Protein AF-A0A378MZ29-F1 (afdb_monomer_lite)

Secondary structure (DSSP, 8-state):
-EEEEHHHHHH-HHHHHHHHHTTSTTT--S-EEEEEEE-S-BTTB--TTTS-HHHHHHHHHTTT--EEEE-SSSEEEEEEESS------

InterPro domains:
  IPR001017 Dehydrogenase, E1 component [PF00676] (2-73)
  IPR011603 2-oxoglutarate dehydrogenase E1 component [PTHR23152] (2-71)
  IPR029061 Thiamin diphosphate-binding fold [SSF52518] (2-71)

Radius of gyration: 13.21 Å; chains: 1; bounding box: 29×31×35 Å

Foldseek 3Di:
DEEEELLCCLPPVVNLVLLVLCPDPPSPPQKDKYKYFYQCDDPPDNDCVNSPVVSVVVSLVSQPWDWDWDDDVTIMIITMHPDDDDPPD

Structure (mmCIF, N/CA/C/O backbone):
data_AF-A0A378MZ29-F1
#
_entry.id   AF-A0A378MZ29-F1
#
loop_
_atom_site.group_PDB
_atom_site.id
_atom_site.type_symbol
_atom_site.label_atom_id
_atom_site.label_alt_id
_atom_site.label_comp_id
_atom_site.label_asym_id
_atom_site.label_entity_id
_atom_site.label_seq_id
_atom_site.pdbx_PDB_ins_code
_atom_site.Cartn_x
_atom_site.Cartn_y
_atom_site.Cartn_z
_atom_site.occupancy
_atom_site.B_iso_or_equiv
_atom_site.auth_seq_id
_atom_site.auth_comp_id
_atom_site.auth_asym_id
_atom_site.auth_atom_id
_atom_site.pdbx_PDB_model_num
ATOM 1 N N . MET A 1 1 ? -10.937 -0.025 0.698 1.00 77.12 1 MET A N 1
ATOM 2 C CA . MET A 1 1 ? -10.098 -0.809 -0.237 1.00 77.12 1 MET A CA 1
ATOM 3 C C . MET A 1 1 ? -9.300 0.159 -1.097 1.00 77.12 1 MET A C 1
ATOM 5 O O . MET A 1 1 ? -9.891 1.120 -1.567 1.00 77.12 1 MET A O 1
ATOM 9 N N . THR A 1 2 ? -7.994 -0.053 -1.279 1.00 85.12 2 THR A N 1
ATOM 10 C CA . THR A 1 2 ? -7.130 0.799 -2.124 1.00 85.12 2 THR A CA 1
ATOM 11 C C . THR A 1 2 ? -6.350 -0.036 -3.139 1.00 85.12 2 THR A C 1
ATOM 13 O O . THR A 1 2 ? -6.064 -1.209 -2.887 1.00 85.12 2 THR A O 1
ATOM 16 N N . VAL A 1 3 ? -6.037 0.544 -4.301 1.00 84.88 3 VAL A N 1
ATOM 17 C CA . VAL A 1 3 ? -5.310 -0.124 -5.392 1.00 84.88 3 VAL A CA 1
ATOM 18 C C . VAL A 1 3 ? -4.179 0.783 -5.861 1.00 84.88 3 VAL A C 1
ATOM 20 O O . VAL A 1 3 ? -4.409 1.961 -6.116 1.00 84.88 3 VAL A O 1
ATOM 23 N N . HIS A 1 4 ? -2.965 0.244 -5.958 1.00 85.38 4 HIS A N 1
ATOM 24 C CA . HIS A 1 4 ? -1.767 0.999 -6.330 1.00 85.38 4 HIS A CA 1
ATOM 25 C C . HIS A 1 4 ? -0.841 0.172 -7.235 1.00 85.38 4 HIS A C 1
ATOM 27 O O . HIS A 1 4 ? -0.875 -1.057 -7.200 1.00 85.38 4 HIS A O 1
ATOM 33 N N . GLY A 1 5 ? 0.010 0.840 -8.018 1.00 81.75 5 GLY A N 1
ATOM 34 C CA . GLY A 1 5 ? 1.175 0.211 -8.657 1.00 81.75 5 GLY A CA 1
ATOM 35 C C . GLY A 1 5 ? 2.364 0.133 -7.694 1.00 81.75 5 GLY A C 1
ATOM 36 O O . GLY A 1 5 ? 2.460 0.958 -6.784 1.00 81.75 5 GLY A O 1
ATOM 37 N N . ASP A 1 6 ? 3.275 -0.822 -7.880 1.00 78.25 6 ASP A N 1
ATOM 38 C CA . ASP A 1 6 ? 4.444 -1.043 -7.008 1.00 78.25 6 ASP A CA 1
ATOM 39 C C . ASP A 1 6 ? 5.296 0.217 -6.798 1.00 78.25 6 ASP A C 1
ATOM 41 O O . ASP A 1 6 ? 5.598 0.577 -5.659 1.00 78.25 6 ASP A O 1
ATOM 45 N N . SER A 1 7 ? 5.593 0.944 -7.874 1.00 78.12 7 SER A N 1
ATOM 46 C CA . SER A 1 7 ? 6.452 2.130 -7.822 1.00 78.12 7 SER A CA 1
ATOM 47 C C . SER A 1 7 ? 5.803 3.298 -7.070 1.00 78.12 7 SER A C 1
ATOM 49 O O . 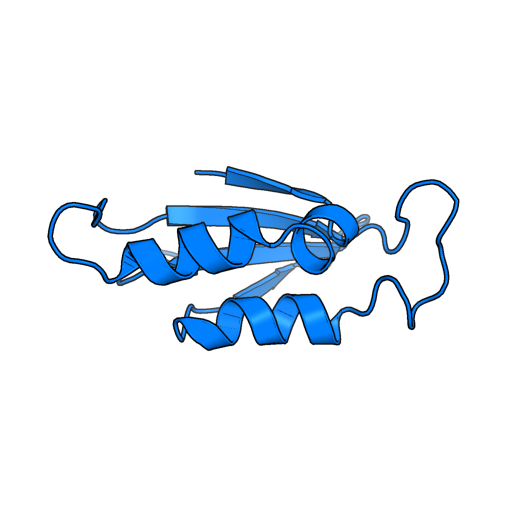SER A 1 7 ? 6.474 4.024 -6.341 1.00 78.12 7 SER A O 1
ATOM 51 N N . ALA A 1 8 ? 4.477 3.450 -7.171 1.00 80.50 8 ALA A N 1
ATOM 52 C CA . ALA A 1 8 ? 3.738 4.456 -6.406 1.00 80.50 8 ALA A CA 1
ATOM 53 C C . ALA A 1 8 ? 3.715 4.120 -4.907 1.00 80.50 8 ALA A C 1
ATOM 55 O O . ALA A 1 8 ? 3.788 5.015 -4.070 1.00 80.50 8 ALA A O 1
ATOM 56 N N . VAL A 1 9 ? 3.652 2.829 -4.560 1.00 80.38 9 VAL A N 1
ATOM 57 C CA . VAL A 1 9 ? 3.707 2.392 -3.159 1.00 80.38 9 VAL A CA 1
ATOM 58 C C . VAL A 1 9 ? 5.077 2.648 -2.546 1.00 80.38 9 VAL A C 1
ATOM 60 O O . VAL A 1 9 ? 5.130 3.078 -1.401 1.00 80.38 9 VAL A O 1
ATOM 63 N N . ALA A 1 10 ? 6.157 2.427 -3.296 1.00 77.94 10 ALA A N 1
ATOM 64 C CA . ALA A 1 10 ? 7.518 2.670 -2.827 1.00 77.94 10 ALA A CA 1
ATOM 65 C C . ALA A 1 10 ? 7.892 4.164 -2.768 1.00 77.94 10 ALA A C 1
ATOM 67 O O . ALA A 1 10 ? 8.653 4.561 -1.891 1.00 77.94 10 ALA A O 1
ATOM 68 N N . GLY A 1 11 ? 7.378 4.987 -3.691 1.00 77.56 11 GLY A N 1
ATOM 69 C CA . GLY A 1 11 ? 7.815 6.379 -3.855 1.00 77.56 11 GLY A CA 1
ATOM 70 C C . GLY A 1 11 ? 6.961 7.448 -3.166 1.00 77.56 11 GLY A C 1
ATOM 71 O O . GLY A 1 11 ? 7.426 8.573 -3.004 1.00 77.56 11 GLY A O 1
ATOM 72 N N . GLN A 1 12 ? 5.715 7.153 -2.777 1.00 82.94 12 GLN A N 1
ATOM 73 C CA . GLN A 1 12 ? 4.820 8.165 -2.202 1.00 82.94 12 GLN A CA 1
ATOM 74 C C . GLN A 1 12 ? 4.745 8.076 -0.673 1.00 82.94 12 GLN A C 1
ATOM 76 O O . GLN A 1 12 ? 4.132 7.160 -0.134 1.00 82.94 12 GLN A O 1
ATOM 81 N N . GLY A 1 13 ? 5.261 9.087 0.036 1.00 83.88 13 GLY A N 1
ATOM 82 C CA . GLY A 1 13 ? 5.238 9.139 1.510 1.00 83.88 13 GLY A CA 1
ATOM 83 C C . GLY A 1 13 ? 3.836 9.061 2.133 1.00 83.88 13 GLY A C 1
ATOM 84 O O . GLY A 1 13 ? 3.659 8.438 3.180 1.00 83.88 13 GLY A O 1
ATOM 85 N N . VAL A 1 14 ? 2.809 9.563 1.432 1.00 86.69 14 VAL A N 1
ATOM 86 C CA . VAL A 1 14 ? 1.402 9.497 1.880 1.00 86.69 14 VAL A CA 1
ATOM 87 C C . VAL A 1 14 ? 0.917 8.063 2.119 1.00 86.69 14 VAL A C 1
ATOM 89 O O . VAL A 1 14 ? 0.021 7.817 2.927 1.00 86.69 14 VAL A O 1
ATOM 92 N N . VAL A 1 15 ? 1.526 7.080 1.452 1.00 84.31 15 VAL A N 1
ATOM 93 C CA . VAL A 1 15 ? 1.240 5.665 1.685 1.00 84.31 15 VAL A CA 1
ATOM 94 C C . VAL A 1 15 ? 1.610 5.255 3.106 1.00 84.31 15 VAL A C 1
ATOM 96 O O . VAL A 1 15 ? 0.813 4.600 3.778 1.00 84.31 15 VAL A O 1
ATOM 99 N N . GLN A 1 16 ? 2.806 5.629 3.553 1.00 84.75 16 GLN A N 1
ATOM 100 C CA . GLN A 1 16 ? 3.312 5.293 4.880 1.00 84.75 16 GLN A CA 1
ATOM 101 C C . GLN A 1 16 ? 2.548 6.065 5.956 1.00 84.75 16 GLN A C 1
ATOM 103 O O . GLN A 1 16 ? 2.196 5.492 6.983 1.00 84.75 16 GLN A O 1
ATOM 108 N N . GLU A 1 17 ? 2.209 7.328 5.690 1.00 83.44 17 GLU A N 1
ATOM 109 C CA . GLU A 1 17 ? 1.365 8.143 6.572 1.00 83.44 17 GLU A CA 1
ATOM 110 C C . GLU A 1 17 ? -0.017 7.509 6.764 1.00 83.44 17 GLU A C 1
ATOM 112 O O . GLU A 1 17 ? -0.480 7.349 7.892 1.00 83.44 17 GLU A O 1
ATOM 117 N N . THR A 1 18 ? -0.650 7.066 5.673 1.00 84.12 18 THR A N 1
ATOM 118 C CA . THR A 1 18 ? -1.974 6.427 5.726 1.00 84.12 18 THR A CA 1
ATOM 119 C C . THR A 1 18 ? -1.933 5.084 6.453 1.00 84.12 18 THR A C 1
ATOM 121 O O . THR A 1 18 ? -2.853 4.765 7.203 1.00 84.12 18 THR A O 1
ATOM 124 N N . LEU A 1 19 ? -0.861 4.305 6.277 1.00 81.81 19 LEU A N 1
ATOM 125 C CA . LEU A 1 19 ? -0.636 3.082 7.051 1.00 81.81 19 LEU A CA 1
ATOM 126 C C . LEU A 1 19 ? -0.485 3.400 8.541 1.00 81.81 19 LEU A C 1
ATOM 128 O O . LEU A 1 19 ? -1.135 2.767 9.365 1.00 81.81 19 LEU A O 1
ATOM 132 N N . ASN A 1 20 ? 0.298 4.419 8.893 1.00 83.31 20 ASN A N 1
ATOM 133 C CA . ASN A 1 20 ? 0.489 4.809 10.286 1.00 83.31 20 ASN A CA 1
ATOM 134 C C . ASN A 1 20 ? -0.819 5.292 10.942 1.00 83.31 20 ASN A C 1
ATOM 136 O O . ASN A 1 20 ? -1.069 5.007 12.111 1.00 83.31 20 ASN A O 1
ATOM 140 N N . MET A 1 21 ? -1.700 5.952 10.179 1.00 84.56 21 MET A N 1
ATOM 141 C CA . MET A 1 21 ? -3.030 6.357 10.649 1.00 84.56 21 MET A CA 1
ATOM 142 C C . MET A 1 21 ? -3.967 5.180 10.943 1.00 84.56 21 MET A C 1
ATOM 144 O O . MET A 1 21 ? -4.890 5.344 11.741 1.00 84.56 21 MET A O 1
ATOM 148 N N . ALA A 1 22 ? -3.734 3.995 10.366 1.00 76.25 22 ALA A N 1
ATOM 149 C CA . ALA A 1 22 ? -4.608 2.838 10.565 1.00 76.25 22 ALA A CA 1
ATOM 150 C C . ALA A 1 22 ? -4.742 2.439 12.047 1.00 76.25 22 ALA A C 1
ATOM 152 O O . ALA A 1 22 ? -5.822 2.033 12.480 1.00 76.25 22 ALA A O 1
ATOM 153 N N . ASN A 1 23 ? -3.684 2.671 12.833 1.00 74.56 23 ASN A N 1
ATOM 154 C CA . ASN A 1 23 ? -3.641 2.384 14.263 1.00 74.56 23 ASN A CA 1
ATOM 155 C C . ASN A 1 23 ? -4.000 3.576 15.171 1.00 74.56 23 ASN A C 1
ATOM 157 O O . ASN A 1 23 ? -4.095 3.409 16.390 1.00 74.56 23 ASN A O 1
ATOM 161 N N . VAL A 1 24 ? -4.249 4.766 14.617 1.00 80.94 24 VAL A N 1
ATOM 162 C CA . VAL A 1 24 ? -4.517 5.979 15.405 1.00 80.94 24 VAL A CA 1
ATOM 163 C C . VAL A 1 24 ? -5.992 6.062 15.808 1.00 80.94 24 VAL A C 1
ATOM 165 O O . VAL A 1 24 ? -6.909 5.891 14.999 1.00 80.94 24 VAL A O 1
ATOM 168 N N . ARG A 1 25 ? -6.245 6.375 17.085 1.00 79.00 25 ARG A N 1
ATOM 169 C CA . ARG A 1 25 ? -7.597 6.622 17.608 1.00 79.00 25 ARG A CA 1
ATOM 170 C C . ARG A 1 25 ? -8.260 7.765 16.825 1.00 79.00 25 ARG A C 1
ATOM 172 O O . ARG A 1 25 ? -7.708 8.854 16.746 1.00 79.00 25 ARG A O 1
ATOM 179 N N . GLY A 1 26 ? -9.453 7.517 16.284 1.00 82.50 26 GLY A N 1
ATOM 180 C CA . GLY A 1 26 ? -10.208 8.487 15.475 1.00 82.50 26 GLY A CA 1
ATOM 181 C C . GLY A 1 26 ? -10.024 8.345 13.960 1.00 82.50 26 GLY A C 1
ATOM 182 O O . GLY A 1 26 ? -10.842 8.876 13.220 1.00 82.50 26 GLY A O 1
ATOM 183 N N . TYR A 1 27 ? -9.028 7.575 13.506 1.00 80.75 27 TYR A N 1
ATOM 184 C CA . TYR A 1 27 ? -8.785 7.278 12.084 1.00 80.75 27 TYR A CA 1
ATOM 185 C C . TYR A 1 27 ? -8.934 5.786 11.744 1.00 80.75 27 TYR A C 1
ATOM 187 O O . TYR A 1 27 ? -8.857 5.397 10.578 1.00 80.75 27 TYR A O 1
ATOM 195 N N . LYS A 1 28 ? -9.186 4.939 12.753 1.00 77.81 28 LYS A N 1
ATOM 196 C CA . LYS A 1 28 ? -9.437 3.507 12.568 1.00 77.81 28 LYS A CA 1
ATOM 197 C C . LYS A 1 28 ? -10.709 3.272 11.752 1.00 77.81 28 LYS A C 1
ATOM 199 O O . LYS A 1 28 ? -11.782 3.738 12.123 1.00 77.81 28 LYS A O 1
ATOM 204 N N . VAL A 1 29 ? -10.592 2.458 10.705 1.00 77.62 29 VAL A N 1
ATOM 205 C CA . VAL A 1 29 ? -11.711 2.055 9.830 1.00 77.62 29 VAL A CA 1
ATOM 206 C C . VAL A 1 29 ? -12.075 0.567 9.947 1.00 77.62 29 VAL A C 1
ATOM 208 O O . VAL A 1 29 ? -12.822 0.051 9.126 1.00 77.62 29 VAL A O 1
ATOM 211 N N . GLY A 1 30 ? -11.538 -0.147 10.946 1.00 77.44 30 GLY A N 1
ATOM 212 C CA . GLY A 1 30 ? -11.793 -1.586 11.150 1.00 77.44 30 GLY A CA 1
ATOM 213 C C . GLY A 1 30 ? -11.023 -2.515 10.204 1.00 77.44 30 GLY A C 1
ATOM 214 O O . GLY A 1 30 ? -11.206 -3.725 10.244 1.00 77.44 30 GLY A O 1
ATOM 215 N N . GLY A 1 31 ? -10.155 -1.934 9.380 1.00 77.38 31 GLY A N 1
ATOM 216 C CA . GLY A 1 31 ? -9.231 -2.630 8.505 1.00 77.38 31 GLY A CA 1
ATOM 217 C C . GLY A 1 31 ? -9.360 -2.202 7.049 1.00 77.38 31 GLY A C 1
ATOM 218 O O . GLY A 1 31 ? -10.364 -1.643 6.614 1.00 77.38 31 GLY A O 1
ATOM 219 N N . THR A 1 32 ? -8.296 -2.374 6.271 1.00 78.44 32 THR A N 1
ATOM 220 C CA . THR A 1 32 ? -8.286 -1.973 4.857 1.00 78.44 32 THR A CA 1
ATOM 221 C C . THR A 1 32 ? -7.518 -2.971 4.022 1.00 78.44 32 THR A C 1
ATOM 223 O O . THR A 1 32 ? -6.338 -3.211 4.259 1.00 78.44 32 THR A O 1
ATOM 226 N N . ILE A 1 33 ? -8.198 -3.489 2.999 1.00 82.62 33 ILE A N 1
ATOM 227 C CA . ILE A 1 33 ? -7.593 -4.285 1.937 1.00 82.62 33 ILE A CA 1
ATOM 228 C C . ILE A 1 33 ? -6.902 -3.347 0.951 1.00 82.62 33 ILE A C 1
ATOM 230 O O . ILE A 1 33 ? -7.512 -2.404 0.431 1.00 82.62 33 ILE A O 1
ATOM 234 N N . ARG A 1 34 ? -5.637 -3.626 0.675 1.00 82.25 34 ARG A N 1
ATOM 235 C CA . ARG A 1 34 ? -4.770 -2.820 -0.166 1.00 82.25 34 ARG A CA 1
ATOM 236 C C . ARG A 1 34 ? -4.080 -3.725 -1.171 1.00 82.25 34 ARG A C 1
ATOM 238 O O . ARG A 1 34 ? -3.332 -4.633 -0.823 1.00 82.25 34 ARG A O 1
ATOM 245 N N . ILE A 1 35 ? -4.414 -3.498 -2.430 1.00 83.38 35 ILE A N 1
ATOM 246 C CA . ILE A 1 35 ? -3.953 -4.286 -3.561 1.00 83.38 35 ILE A CA 1
ATOM 247 C C . ILE A 1 35 ? -2.824 -3.529 -4.235 1.00 83.38 35 ILE A C 1
ATOM 249 O O . ILE A 1 35 ? -3.004 -2.384 -4.649 1.00 83.38 35 ILE A O 1
ATOM 253 N N . VAL A 1 36 ? -1.684 -4.187 -4.397 1.00 81.88 36 VAL A N 1
ATOM 254 C CA . VAL A 1 36 ? -0.566 -3.647 -5.163 1.00 81.88 36 VAL A CA 1
ATOM 255 C C . VAL A 1 36 ? -0.344 -4.510 -6.390 1.00 81.88 36 VAL A C 1
ATOM 257 O O . VAL A 1 36 ? -0.143 -5.723 -6.298 1.00 81.88 36 VAL A O 1
ATOM 260 N N . ILE A 1 37 ? -0.427 -3.868 -7.545 1.00 82.62 37 ILE A N 1
ATOM 261 C CA . ILE A 1 37 ? -0.120 -4.459 -8.838 1.00 82.62 37 ILE A CA 1
ATOM 262 C C . ILE A 1 37 ? 1.375 -4.248 -9.049 1.00 82.62 37 ILE A C 1
ATOM 264 O O . ILE A 1 37 ? 1.813 -3.113 -9.203 1.00 82.62 37 ILE A O 1
ATOM 268 N N . ASN A 1 38 ? 2.148 -5.331 -8.996 1.00 76.62 38 ASN A N 1
ATOM 269 C CA . ASN A 1 38 ? 3.594 -5.300 -9.158 1.00 76.62 38 ASN A CA 1
ATOM 270 C C . ASN A 1 38 ? 3.969 -5.816 -10.549 1.00 76.62 38 ASN A C 1
ATOM 272 O O . ASN A 1 38 ? 4.058 -7.027 -10.782 1.00 76.62 38 ASN A O 1
ATOM 276 N N . ASN A 1 39 ? 4.169 -4.881 -11.472 1.00 74.69 39 ASN A N 1
ATO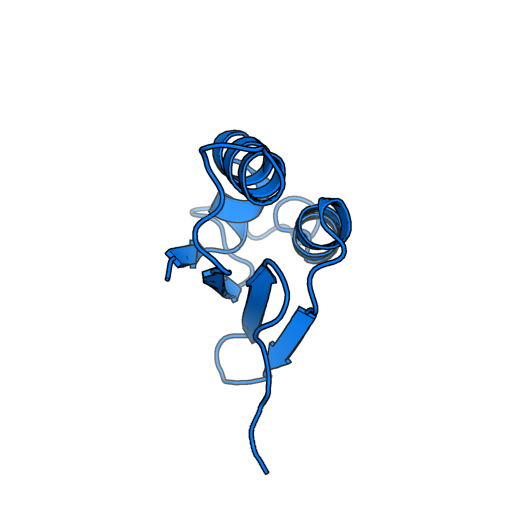M 277 C CA . ASN A 1 39 ? 4.645 -5.165 -12.824 1.00 74.69 39 ASN A CA 1
ATOM 278 C C . ASN A 1 39 ? 6.163 -4.933 -12.975 1.00 74.69 39 ASN A C 1
ATOM 280 O O . ASN A 1 39 ? 6.680 -5.158 -14.065 1.00 74.69 39 ASN A O 1
ATOM 284 N N . GLN A 1 40 ? 6.867 -4.542 -11.901 1.00 68.94 40 GLN A N 1
ATOM 285 C CA . GLN A 1 40 ? 8.306 -4.229 -11.867 1.00 68.94 40 GLN A CA 1
ATOM 286 C C . GLN A 1 40 ? 8.722 -3.070 -12.794 1.00 68.94 40 GLN A C 1
ATOM 288 O O . GLN A 1 40 ? 9.886 -2.974 -13.184 1.00 68.94 40 GLN A O 1
ATOM 293 N N . ILE A 1 41 ? 7.778 -2.206 -13.187 1.00 73.19 41 ILE A N 1
ATOM 294 C CA . ILE A 1 41 ? 8.028 -1.081 -14.092 1.00 73.19 41 ILE A CA 1
ATOM 295 C C . ILE A 1 41 ? 7.281 0.158 -13.593 1.00 73.19 41 ILE A C 1
ATOM 297 O O . ILE A 1 41 ? 6.053 0.247 -13.664 1.00 73.19 41 ILE A O 1
ATOM 301 N N . GLY A 1 42 ? 8.043 1.165 -13.173 1.00 69.44 42 GLY A N 1
ATOM 302 C CA . GLY A 1 42 ? 7.550 2.500 -12.854 1.00 69.44 42 GLY A CA 1
ATOM 303 C C . GLY A 1 42 ? 7.880 3.481 -13.968 1.00 69.44 42 GLY A C 1
ATOM 304 O O . GLY A 1 42 ? 8.974 4.034 -13.989 1.00 69.44 42 GLY A O 1
ATOM 305 N N . PHE A 1 43 ? 6.946 3.729 -14.889 1.00 69.00 43 PHE A N 1
ATOM 306 C CA . PHE A 1 43 ? 7.178 4.588 -16.060 1.00 69.00 43 PHE A CA 1
ATOM 307 C C . PHE A 1 43 ? 8.386 4.102 -16.892 1.00 69.00 43 PHE A C 1
ATOM 309 O O . PHE A 1 43 ? 8.323 3.015 -17.456 1.00 69.00 43 PHE A O 1
ATOM 316 N N . THR A 1 44 ? 9.483 4.857 -16.965 1.00 69.62 44 THR A N 1
ATOM 317 C CA . THR A 1 44 ? 10.732 4.4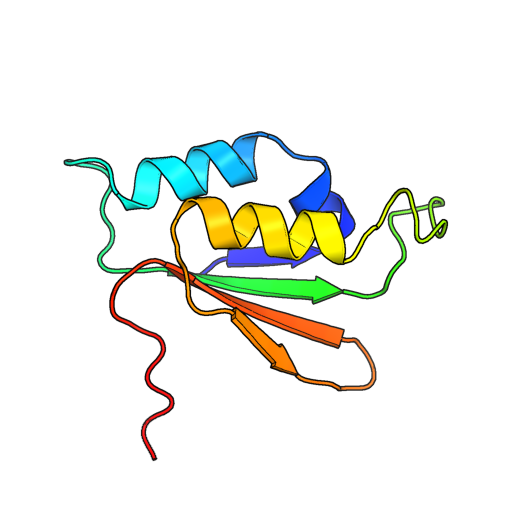51 -17.641 1.00 69.62 44 THR A CA 1
ATOM 318 C C . THR A 1 44 ? 11.706 3.711 -16.722 1.00 69.62 44 THR A C 1
ATOM 320 O O . THR A 1 44 ? 12.757 3.260 -17.171 1.00 69.62 44 THR A O 1
ATOM 323 N N . THR A 1 45 ? 11.388 3.598 -15.433 1.00 62.66 45 THR A N 1
ATOM 324 C CA . THR A 1 45 ? 12.244 2.986 -14.420 1.00 62.66 45 THR A CA 1
ATOM 325 C C . THR A 1 45 ? 11.883 1.511 -14.266 1.00 62.66 45 THR A C 1
ATOM 327 O O . THR A 1 45 ? 10.916 1.155 -13.597 1.00 62.66 45 THR A O 1
ATOM 330 N N . SER A 1 46 ? 12.672 0.639 -14.894 1.00 65.88 46 SER A N 1
ATOM 331 C CA . SER A 1 46 ? 12.560 -0.826 -14.784 1.00 65.88 46 SER A CA 1
ATOM 332 C C . SER A 1 46 ? 13.707 -1.453 -13.986 1.00 65.88 46 SER A C 1
ATOM 334 O O . SER A 1 46 ? 13.849 -2.674 -13.950 1.00 65.88 46 SER A O 1
ATOM 336 N N . ASN A 1 47 ? 14.577 -0.630 -13.395 1.00 64.69 47 ASN A N 1
ATOM 337 C CA . ASN A 1 47 ? 15.674 -1.108 -12.569 1.00 64.69 47 ASN A CA 1
ATOM 338 C C . ASN A 1 47 ? 15.095 -1.750 -11.294 1.00 64.69 47 ASN A C 1
ATOM 340 O O . ASN A 1 47 ? 14.413 -1.061 -10.525 1.00 64.69 47 ASN A O 1
ATOM 344 N N . PRO A 1 48 ? 15.377 -3.037 -11.025 1.00 61.19 48 PRO A N 1
ATOM 345 C CA . PRO A 1 48 ? 14.872 -3.727 -9.841 1.00 61.19 48 PRO A CA 1
ATOM 346 C C . PRO A 1 48 ? 15.330 -3.103 -8.520 1.00 61.19 48 PRO A C 1
ATOM 348 O O . PRO A 1 48 ? 14.718 -3.367 -7.493 1.00 61.19 48 PRO A O 1
ATOM 351 N N . ASN A 1 49 ? 16.395 -2.295 -8.520 1.00 62.41 49 ASN A N 1
ATOM 352 C CA . ASN A 1 49 ? 16.842 -1.573 -7.327 1.00 62.41 49 ASN A CA 1
ATOM 353 C C . ASN A 1 49 ? 15.984 -0.335 -7.024 1.00 62.41 49 ASN A C 1
ATOM 355 O O . ASN A 1 49 ? 15.854 0.034 -5.860 1.00 62.41 49 ASN A O 1
ATOM 359 N N . ASP A 1 50 ? 15.354 0.253 -8.043 1.00 60.06 50 ASP A N 1
ATOM 360 C CA . ASP A 1 50 ? 14.509 1.448 -7.915 1.00 60.06 50 ASP A CA 1
ATOM 361 C C . ASP A 1 50 ? 13.028 1.079 -7.705 1.00 60.06 50 ASP A C 1
ATOM 363 O O . ASP A 1 50 ? 12.265 1.819 -7.091 1.00 60.06 50 ASP A O 1
ATOM 367 N N . THR A 1 51 ? 12.628 -0.111 -8.166 1.00 56.72 51 THR 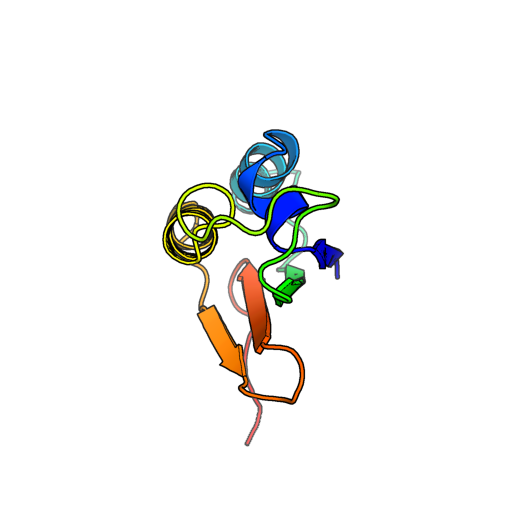A N 1
ATOM 368 C CA . THR A 1 51 ? 11.286 -0.708 -7.997 1.00 56.72 51 THR A CA 1
ATOM 369 C C . THR A 1 51 ? 11.296 -1.873 -7.000 1.00 56.72 51 THR A C 1
ATOM 371 O O . THR A 1 51 ? 10.481 -2.796 -7.066 1.00 56.72 51 THR A O 1
ATOM 374 N N . ALA A 1 52 ? 12.258 -1.855 -6.069 1.00 60.59 52 ALA A N 1
ATOM 375 C CA . ALA A 1 52 ? 12.627 -3.018 -5.277 1.00 60.59 52 ALA A CA 1
ATOM 376 C C . ALA A 1 52 ? 11.429 -3.633 -4.530 1.00 60.59 52 ALA A C 1
ATOM 378 O O . ALA A 1 52 ? 10.869 -2.998 -3.630 1.00 60.59 52 ALA A O 1
ATOM 379 N N . PRO A 1 53 ? 11.102 -4.918 -4.789 1.00 59.03 53 PRO A N 1
ATOM 380 C CA . PRO A 1 53 ? 10.075 -5.654 -4.051 1.00 59.03 53 PRO A CA 1
ATOM 381 C C . PRO A 1 53 ? 10.287 -5.579 -2.535 1.00 59.03 53 PRO A C 1
ATOM 383 O O . PRO A 1 53 ? 9.332 -5.582 -1.769 1.00 59.03 53 PRO A O 1
ATOM 386 N N . ARG A 1 54 ? 11.550 -5.462 -2.103 1.00 64.75 54 ARG A N 1
ATOM 387 C CA . ARG A 1 54 ? 11.949 -5.278 -0.704 1.00 64.75 54 ARG A CA 1
ATOM 388 C C . ARG A 1 54 ? 11.271 -4.069 -0.049 1.00 64.75 54 ARG A C 1
ATOM 390 O O . ARG A 1 54 ? 10.695 -4.235 1.019 1.00 64.75 54 ARG A O 1
ATOM 397 N N . ILE A 1 55 ? 11.282 -2.905 -0.704 1.00 66.06 55 ILE A N 1
ATOM 398 C CA . ILE A 1 55 ? 10.703 -1.661 -0.164 1.00 66.06 55 ILE A CA 1
ATOM 399 C C . ILE A 1 55 ? 9.197 -1.836 0.043 1.00 66.06 55 ILE A C 1
ATOM 401 O O . ILE A 1 55 ? 8.652 -1.469 1.081 1.00 66.06 55 ILE A O 1
ATOM 405 N N . LEU A 1 56 ? 8.534 -2.487 -0.915 1.00 67.25 56 LEU A N 1
ATOM 406 C CA . LEU A 1 56 ? 7.109 -2.785 -0.846 1.00 67.25 56 LEU A CA 1
ATOM 407 C C . LEU A 1 56 ? 6.749 -3.659 0.373 1.00 67.25 56 LEU A C 1
ATOM 409 O O . LEU A 1 56 ? 5.754 -3.394 1.050 1.00 67.25 56 LEU A O 1
ATOM 413 N N . TYR A 1 57 ? 7.559 -4.676 0.681 1.00 68.75 57 TYR A N 1
ATOM 414 C CA . TYR A 1 57 ? 7.347 -5.518 1.864 1.00 68.75 57 TYR A CA 1
ATOM 415 C C . TYR A 1 57 ? 7.658 -4.786 3.165 1.00 68.75 57 TYR A C 1
ATOM 417 O O . TYR A 1 57 ? 6.956 -4.976 4.155 1.00 68.75 57 TYR A O 1
ATOM 425 N N . ASP A 1 58 ? 8.688 -3.945 3.176 1.00 74.25 58 ASP A N 1
ATOM 426 C CA . ASP A 1 58 ? 9.096 -3.222 4.378 1.00 74.25 58 ASP A CA 1
ATOM 427 C C . ASP A 1 58 ? 8.056 -2.165 4.789 1.00 74.25 58 ASP A C 1
ATOM 429 O O . ASP A 1 58 ? 7.781 -2.017 5.979 1.00 74.25 58 ASP A O 1
ATOM 433 N N . ILE A 1 59 ? 7.366 -1.540 3.828 1.00 75.12 59 ILE A N 1
ATOM 434 C CA . ILE A 1 59 ? 6.230 -0.639 4.090 1.00 75.12 59 ILE A CA 1
ATOM 435 C C . ILE A 1 59 ? 5.072 -1.370 4.785 1.00 75.12 59 ILE A C 1
ATOM 437 O O . ILE A 1 59 ? 4.468 -0.847 5.719 1.00 75.12 59 ILE A O 1
ATOM 441 N N . ALA A 1 60 ? 4.763 -2.598 4.372 1.00 73.31 60 ALA A N 1
ATOM 442 C CA . ALA A 1 60 ? 3.707 -3.392 4.999 1.00 73.31 60 ALA A CA 1
ATOM 443 C C . ALA A 1 60 ? 4.069 -3.862 6.419 1.00 73.31 60 ALA A C 1
ATOM 445 O O . ALA A 1 60 ? 3.205 -3.927 7.299 1.00 73.31 60 ALA A O 1
ATOM 446 N N . LYS A 1 61 ? 5.356 -4.142 6.662 1.00 77.38 61 LYS A N 1
ATOM 447 C CA . LYS A 1 61 ? 5.862 -4.510 7.992 1.00 77.38 61 LYS A CA 1
ATOM 448 C C . LYS A 1 61 ? 5.735 -3.380 9.012 1.00 77.38 61 LYS A C 1
ATOM 450 O O . LYS A 1 61 ? 5.659 -3.687 10.197 1.00 77.38 61 LYS A O 1
ATOM 455 N N . MET A 1 62 ? 5.657 -2.114 8.582 1.00 76.81 62 MET A N 1
ATOM 456 C CA . MET A 1 62 ? 5.513 -0.959 9.484 1.00 76.81 62 MET A CA 1
ATOM 457 C C . MET A 1 62 ? 4.318 -1.086 10.436 1.00 76.81 62 MET A C 1
ATOM 459 O O . MET A 1 62 ? 4.391 -0.625 11.569 1.00 76.81 62 MET A O 1
ATOM 463 N N . ILE A 1 63 ? 3.237 -1.732 9.991 1.00 76.50 63 ILE A N 1
ATOM 464 C CA . ILE A 1 63 ? 2.017 -1.944 10.786 1.00 76.50 63 ILE A CA 1
ATOM 465 C C . ILE A 1 63 ? 1.754 -3.422 11.094 1.00 76.50 63 ILE A C 1
ATOM 467 O O . ILE A 1 63 ? 0.641 -3.783 11.465 1.00 76.50 63 ILE A O 1
ATOM 471 N N . GLN A 1 64 ? 2.755 -4.286 10.892 1.00 78.31 64 GLN A N 1
ATOM 472 C CA . GLN A 1 64 ? 2.639 -5.740 11.056 1.00 78.31 64 GLN A CA 1
ATOM 473 C C . GLN A 1 64 ? 1.458 -6.353 10.273 1.00 78.31 64 GLN A C 1
ATOM 475 O O . GLN A 1 64 ? 0.845 -7.327 10.711 1.00 78.31 64 GLN A O 1
ATOM 480 N N . ALA A 1 65 ? 1.125 -5.790 9.106 1.00 76.56 65 ALA A N 1
ATOM 481 C CA . ALA A 1 65 ? 0.026 -6.293 8.289 1.00 76.56 65 ALA A CA 1
ATOM 482 C C . ALA A 1 65 ? 0.387 -7.650 7.653 1.00 76.56 65 ALA A C 1
ATOM 484 O O . ALA A 1 65 ? 1.507 -7.802 7.155 1.00 76.56 65 ALA A O 1
ATOM 485 N N . PRO A 1 66 ? -0.541 -8.627 7.600 1.00 77.94 66 PRO A N 1
ATOM 486 C CA . PRO A 1 66 ? -0.359 -9.833 6.803 1.00 77.94 66 PRO A CA 1
ATOM 487 C C . PRO A 1 66 ? -0.184 -9.486 5.321 1.00 77.94 66 PRO A C 1
ATOM 489 O O . PRO A 1 66 ? -0.895 -8.645 4.763 1.00 77.94 66 PRO A O 1
ATOM 492 N N . ILE A 1 67 ? 0.769 -10.175 4.695 1.00 77.38 67 ILE A N 1
ATOM 493 C CA . ILE A 1 67 ? 1.186 -9.965 3.312 1.00 77.38 67 ILE A CA 1
ATOM 494 C C . ILE A 1 67 ? 0.937 -11.257 2.535 1.00 77.38 67 ILE A C 1
ATOM 496 O O . ILE A 1 67 ? 1.507 -12.295 2.868 1.00 77.38 67 ILE A O 1
ATOM 500 N N . ILE A 1 68 ? 0.120 -11.200 1.482 1.00 80.31 68 ILE A N 1
ATOM 501 C CA . ILE A 1 68 ? -0.142 -12.353 0.609 1.00 80.31 68 ILE A CA 1
ATOM 502 C C . ILE A 1 68 ? 0.377 -12.052 -0.793 1.00 80.31 68 ILE A C 1
ATOM 504 O O . ILE A 1 68 ? -0.015 -11.063 -1.415 1.00 80.31 68 ILE A O 1
ATOM 508 N N . HIS A 1 69 ? 1.258 -12.918 -1.295 1.00 77.06 69 HIS A N 1
ATOM 509 C CA . HIS A 1 69 ? 1.777 -12.834 -2.657 1.00 77.06 69 HIS A CA 1
ATOM 510 C C . HIS A 1 69 ? 1.021 -13.817 -3.528 1.00 77.06 69 HIS A C 1
ATOM 512 O O . HIS A 1 69 ? 1.048 -15.020 -3.274 1.00 77.06 69 HIS A O 1
ATOM 518 N N . VAL A 1 70 ? 0.408 -13.314 -4.591 1.00 73.44 70 VAL A N 1
ATOM 519 C CA . VAL A 1 70 ? -0.199 -14.161 -5.612 1.00 73.44 70 VAL A CA 1
ATOM 520 C C . VAL A 1 70 ? 0.614 -14.015 -6.888 1.00 73.44 70 VAL A C 1
ATOM 522 O O . VAL A 1 70 ? 0.798 -12.910 -7.408 1.00 73.44 70 VAL A O 1
ATOM 525 N N . ASN A 1 71 ? 1.131 -15.142 -7.375 1.00 68.44 71 ASN A N 1
ATOM 526 C CA . ASN A 1 71 ? 1.799 -15.194 -8.663 1.00 68.44 71 ASN A CA 1
ATOM 527 C C . ASN A 1 71 ? 0.752 -15.412 -9.759 1.00 68.44 71 ASN A C 1
ATOM 529 O O . ASN A 1 71 ? 0.141 -16.472 -9.852 1.00 68.44 71 ASN A O 1
ATOM 533 N N . VAL A 1 72 ? 0.551 -14.383 -10.566 1.00 62.88 72 VAL A N 1
ATOM 534 C CA . VAL A 1 72 ? -0.220 -14.397 -11.811 1.00 62.88 72 VAL A CA 1
ATOM 535 C C . VAL A 1 72 ? 0.636 -13.688 -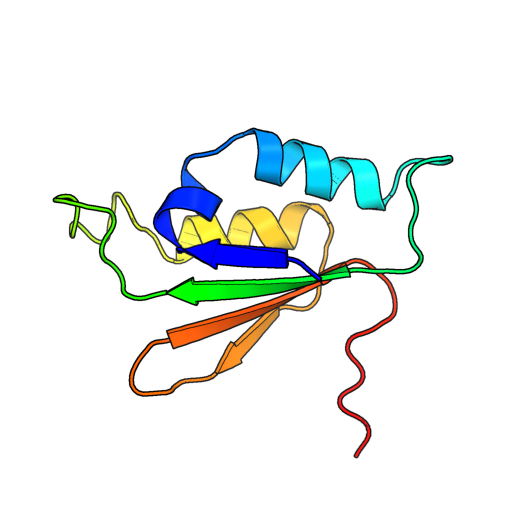12.866 1.00 62.88 72 VAL A C 1
ATOM 537 O O . VAL A 1 72 ? 1.719 -13.203 -12.539 1.00 62.88 72 VAL A O 1
ATOM 540 N N . MET A 1 73 ? 0.182 -13.605 -14.122 1.00 54.78 73 MET A N 1
ATOM 541 C CA . MET A 1 73 ? 0.903 -12.921 -15.217 1.00 54.78 73 MET A CA 1
ATOM 542 C C . MET A 1 73 ? 1.444 -11.524 -14.822 1.00 54.78 73 MET A C 1
ATOM 544 O O . MET A 1 73 ? 2.468 -11.092 -15.339 1.00 54.78 73 MET A O 1
ATOM 548 N N . ILE A 1 74 ? 0.796 -10.862 -13.852 1.00 54.25 74 ILE A N 1
ATOM 549 C CA . ILE A 1 74 ? 1.295 -9.702 -13.102 1.00 54.25 74 ILE A CA 1
ATOM 550 C C . ILE A 1 74 ? 1.349 -10.099 -11.616 1.00 54.25 74 ILE A C 1
ATOM 552 O O . ILE A 1 74 ? 0.344 -10.575 -11.086 1.00 54.25 74 ILE A O 1
ATOM 556 N N . ARG A 1 75 ? 2.479 -9.919 -10.914 1.00 57.12 75 ARG A N 1
ATOM 557 C CA . ARG A 1 75 ? 2.566 -10.259 -9.478 1.00 57.12 75 ARG A CA 1
ATOM 558 C C . ARG A 1 75 ? 1.626 -9.344 -8.688 1.00 57.12 75 ARG A C 1
ATOM 560 O O . ARG A 1 75 ? 1.687 -8.126 -8.828 1.00 57.12 75 ARG A O 1
ATOM 567 N N . LYS A 1 76 ? 0.759 -9.909 -7.844 1.00 56.53 76 LYS A N 1
ATOM 568 C CA . LYS A 1 76 ? -0.184 -9.139 -7.017 1.00 56.53 76 LYS A CA 1
ATOM 569 C C . LYS A 1 76 ? 0.172 -9.297 -5.546 1.00 56.53 76 LYS A C 1
ATOM 571 O O . LYS A 1 76 ? 0.311 -10.420 -5.062 1.00 56.53 76 LYS A O 1
ATOM 576 N N . LEU A 1 77 ? 0.301 -8.176 -4.844 1.00 64.25 77 LEU A N 1
ATOM 577 C CA . LEU A 1 77 ? 0.457 -8.144 -3.396 1.00 64.25 77 LEU A CA 1
ATOM 578 C C . LEU A 1 77 ? -0.859 -7.719 -2.754 1.00 64.25 77 LEU A C 1
ATOM 580 O O . LEU A 1 77 ? -1.429 -6.693 -3.126 1.00 64.25 77 LEU A O 1
ATOM 584 N N . LEU A 1 78 ? -1.329 -8.495 -1.786 1.00 57.66 78 LEU A N 1
ATOM 585 C CA . LEU A 1 78 ? -2.460 -8.136 -0.945 1.00 57.66 78 LEU A CA 1
ATOM 586 C C . LEU A 1 78 ? -1.951 -7.811 0.457 1.00 57.66 78 LEU A C 1
ATOM 588 O O . LEU A 1 78 ? -1.259 -8.623 1.072 1.00 57.66 78 LEU A O 1
ATOM 592 N N . LEU A 1 79 ? -2.307 -6.628 0.939 1.00 63.94 79 LEU A N 1
ATOM 593 C CA . LEU A 1 79 ? -2.050 -6.162 2.294 1.00 63.94 79 LEU A CA 1
ATOM 594 C C . LEU A 1 79 ? -3.389 -5.929 2.983 1.00 63.94 79 LEU A C 1
ATOM 596 O O . LEU A 1 79 ? -4.253 -5.259 2.417 1.00 63.94 79 LEU A O 1
ATOM 600 N N . CYS A 1 80 ? -3.552 -6.426 4.204 1.00 56.16 80 CYS A N 1
ATOM 601 C CA . CYS A 1 80 ? -4.719 -6.109 5.022 1.00 56.16 80 CYS A CA 1
ATOM 602 C C . CYS A 1 80 ? -4.283 -5.455 6.322 1.00 56.16 80 CYS A C 1
ATOM 604 O O . CYS A 1 80 ? -3.628 -6.081 7.146 1.00 56.16 80 CYS A O 1
ATOM 606 N N . SER A 1 81 ? -4.652 -4.194 6.511 1.00 59.31 81 SER A N 1
ATOM 607 C CA . SER A 1 81 ? -4.462 -3.523 7.794 1.00 59.31 81 SER A CA 1
ATOM 608 C C . SER A 1 81 ? -5.496 -4.047 8.791 1.00 59.31 81 SER A C 1
ATOM 610 O O . SER A 1 81 ? -6.674 -3.982 8.470 1.00 59.31 81 SER A O 1
ATOM 612 N N . GLU A 1 82 ? -5.036 -4.542 9.946 1.00 54.75 82 GLU A N 1
ATOM 613 C CA . GLU A 1 82 ? -5.764 -4.916 11.181 1.00 54.75 82 GLU A CA 1
ATOM 614 C C . GLU A 1 82 ? -6.964 -5.888 11.051 1.00 54.75 82 GLU A C 1
ATOM 616 O O . GLU A 1 82 ? -7.995 -5.574 10.472 1.00 54.75 82 GLU A O 1
ATOM 621 N N . ASN A 1 83 ? -6.833 -7.075 11.666 1.00 46.03 83 ASN A N 1
ATOM 622 C CA . ASN A 1 83 ? -7.895 -8.052 11.984 1.00 46.03 83 ASN A CA 1
ATOM 623 C C . ASN A 1 83 ? -8.830 -8.531 10.851 1.00 46.03 83 ASN A C 1
ATOM 625 O O . ASN A 1 83 ? -9.909 -9.050 11.130 1.00 46.03 83 ASN A O 1
ATOM 629 N N . GLY A 1 84 ? -8.419 -8.452 9.584 1.00 46.12 84 GLY A N 1
ATOM 630 C CA . GLY A 1 84 ? -9.258 -8.916 8.477 1.00 46.12 84 GLY A CA 1
ATOM 631 C C . GLY A 1 84 ? -8.504 -9.223 7.189 1.00 46.12 84 GLY A C 1
ATOM 632 O O . GLY A 1 84 ? -8.646 -8.514 6.199 1.00 46.12 84 GLY A O 1
ATOM 633 N N . CYS A 1 85 ? -7.744 -10.318 7.169 1.00 42.19 85 CYS A N 1
ATOM 634 C CA . CYS A 1 85 ? -7.571 -11.107 5.944 1.00 42.19 85 CYS A CA 1
ATOM 635 C C . CYS A 1 85 ? -7.782 -12.584 6.255 1.00 42.19 85 CYS A C 1
ATOM 637 O O . CYS A 1 85 ? -6.889 -13.408 6.074 1.00 42.19 85 CYS A O 1
ATOM 639 N N . GLY A 1 86 ? -8.965 -12.920 6.764 1.00 33.09 86 GLY A N 1
ATOM 640 C CA . GLY A 1 86 ? -9.442 -14.284 6.631 1.00 33.09 86 GLY A CA 1
ATOM 641 C C . GLY A 1 86 ? -9.7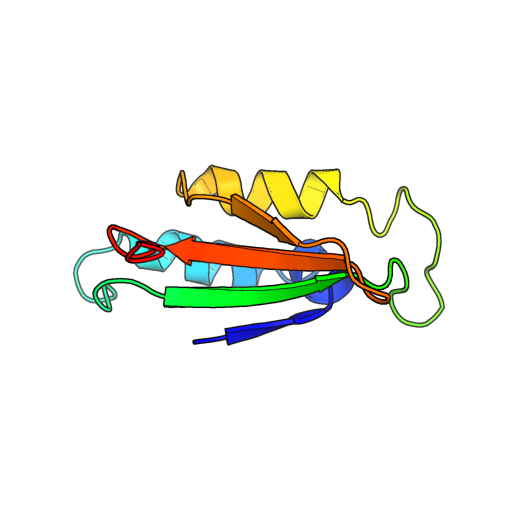12 -14.530 5.151 1.00 33.09 86 GLY A C 1
ATOM 642 O O . GLY A 1 86 ? -10.657 -13.976 4.598 1.00 33.09 86 GLY A O 1
ATOM 643 N N . ILE A 1 87 ? -8.895 -15.359 4.508 1.00 37.66 87 ILE A N 1
ATOM 644 C CA . ILE A 1 87 ? -9.473 -16.298 3.550 1.00 37.66 87 ILE A CA 1
ATOM 645 C C . ILE A 1 87 ? -10.292 -17.238 4.431 1.00 37.66 87 ILE A C 1
ATOM 647 O O . ILE A 1 87 ? -9.724 -18.072 5.132 1.00 37.66 87 ILE A O 1
ATOM 651 N N . SER A 1 88 ? -11.607 -17.013 4.495 1.00 24.25 88 SER A N 1
ATOM 652 C CA . SER A 1 88 ? -12.522 -18.089 4.875 1.00 24.25 88 SER A CA 1
ATOM 653 C C . SER A 1 88 ? -12.165 -19.287 4.002 1.00 24.25 88 SER A C 1
ATOM 655 O O . SER A 1 88 ? -12.094 -19.134 2.779 1.00 24.25 88 SER A O 1
ATOM 657 N N . TYR A 1 89 ? -11.891 -20.427 4.634 1.00 33.16 89 TYR A N 1
ATOM 658 C CA . TYR A 1 89 ? -11.989 -21.720 3.963 1.00 33.16 89 TYR A CA 1
ATOM 659 C C . TYR A 1 89 ? -13.409 -21.891 3.413 1.00 33.16 89 TYR A C 1
ATOM 661 O O . TYR A 1 89 ? -14.352 -21.397 4.083 1.00 33.16 89 TYR A O 1
#

pLDDT: mean 70.68, std 13.31, range [24.25, 86.69]

Sequence (89 aa):
MTVHGDSAVAGQGVVQETLNMANVRGYKVGGTIRIVINNQIGFTTSNPNDTAPRILYDIAKMIQAPIIHVNVMIRKLLLCSENGCGISY

Organism: Mannheimia haemolytica (NCBI:txid75985)